Protein AF-A0A7C5QFU0-F1 (afdb_monomer)

pLDDT: mean 90.14, std 6.36, range [63.25, 96.69]

Sequence (48 aa):
MLEVLEGITDAVIILDHEGTVRYANRATKWLWERPREDLIGRPTWEVC

Secondary structure (DSSP, 8-state):
-HHHHHT-SS--EEE-TT-BEEEE-TTHHHHHSS-GGGTTTSBHHHH-

Mean predicted aligned error: 3.34 Å

Foldseek 3Di:
DVVVVLPDLAWDFDADPQQQTQDTHPNVCVVQVDDCVVRHRDHPVVSD

Nearest PDB structures (foldseek):
  1vb6-assembly1_A  TM=9.354E-01  e=8.663E-03  Escherichia coli K-12
  1mzu-assembly3_C  TM=8.591E-01  e=1.332E-02  Rhodospirillum centenum
  3olo-assembly1_A  TM=8.816E-01  e=1.538E-02  Nostoc sp. PCC 7120 = FACHB-418
  9ce0-assembly1_B  TM=8.487E-01  e=4.510E-02  Escherichia coli
  6t74-assembly1_A  TM=7.442E-01  e=4.510E-02  Phaeodactylum tricornutum

Radius of gyration: 10.02 Å; Cα contacts (8 Å, |Δi|>4): 74; chains: 1; bounding box: 25×14×26 Å

Structure (mmCIF, N/CA/C/O backbone):
data_AF-A0A7C5QFU0-F1
#
_entry.id   AF-A0A7C5QFU0-F1
#
loop_
_atom_site.group_PDB
_atom_site.id
_atom_site.type_symbol
_atom_site.label_atom_id
_atom_site.label_alt_id
_atom_site.label_comp_id
_atom_site.label_asym_id
_atom_site.label_entity_id
_atom_site.label_seq_id
_atom_site.pdbx_PDB_ins_code
_atom_site.Cartn_x
_atom_site.Cartn_y
_atom_site.Cartn_z
_atom_site.occupancy
_atom_site.B_iso_or_equiv
_atom_site.auth_seq_id
_atom_site.auth_comp_id
_atom_site.auth_asym_id
_atom_site.auth_atom_id
_atom_site.pdbx_PDB_model_num
ATOM 1 N N . MET A 1 1 ? -8.335 -4.158 -16.450 1.00 63.25 1 MET A N 1
ATOM 2 C CA . MET A 1 1 ? -8.603 -2.797 -15.919 1.00 63.25 1 MET A CA 1
ATOM 3 C C . MET A 1 1 ? -7.603 -2.407 -14.833 1.00 63.25 1 MET A C 1
ATOM 5 O O . MET A 1 1 ? -6.943 -1.398 -15.016 1.00 63.25 1 MET A O 1
A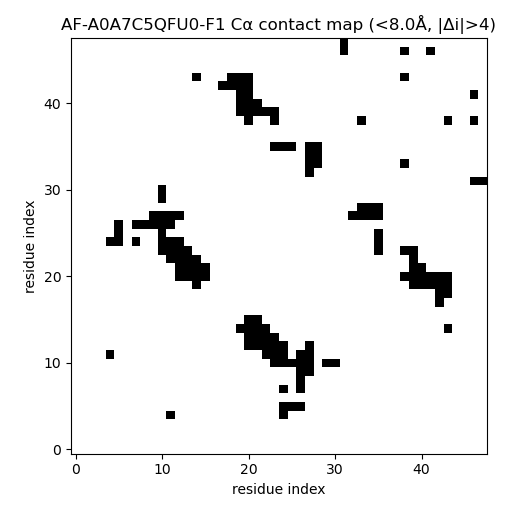TOM 9 N N . LEU A 1 2 ? -7.404 -3.208 -13.774 1.00 75.19 2 LEU A N 1
ATOM 10 C CA . LEU A 1 2 ? -6.355 -2.938 -12.767 1.00 75.19 2 LEU A CA 1
ATOM 11 C C . LEU A 1 2 ? -4.919 -3.024 -13.322 1.00 75.19 2 LEU A C 1
ATOM 13 O O . LEU A 1 2 ? -4.047 -2.308 -12.850 1.00 75.19 2 LEU A O 1
ATOM 17 N N . GLU A 1 3 ? -4.683 -3.817 -14.374 1.00 80.94 3 GLU A N 1
ATOM 18 C CA . GLU A 1 3 ? -3.369 -3.888 -15.042 1.00 80.94 3 GLU A CA 1
ATOM 19 C C . GLU A 1 3 ? -2.865 -2.539 -15.564 1.00 80.94 3 GLU A C 1
ATOM 21 O O . GLU A 1 3 ? -1.662 -2.303 -15.582 1.00 80.94 3 GLU A O 1
ATOM 26 N N . VAL A 1 4 ? -3.770 -1.633 -15.950 1.00 87.56 4 VAL A N 1
ATOM 27 C CA . VAL A 1 4 ? -3.376 -0.292 -16.401 1.00 87.56 4 VAL A CA 1
ATOM 28 C C . VAL A 1 4 ? -2.755 0.484 -15.243 1.00 87.56 4 VAL A C 1
ATOM 30 O O . VAL A 1 4 ? -1.718 1.113 -15.419 1.00 87.56 4 VAL A O 1
ATOM 33 N N . LEU A 1 5 ? -3.337 0.381 -14.045 1.00 90.00 5 LEU A N 1
ATOM 34 C CA . LEU A 1 5 ? -2.829 1.047 -12.844 1.00 90.00 5 LEU A CA 1
ATOM 35 C C . LEU A 1 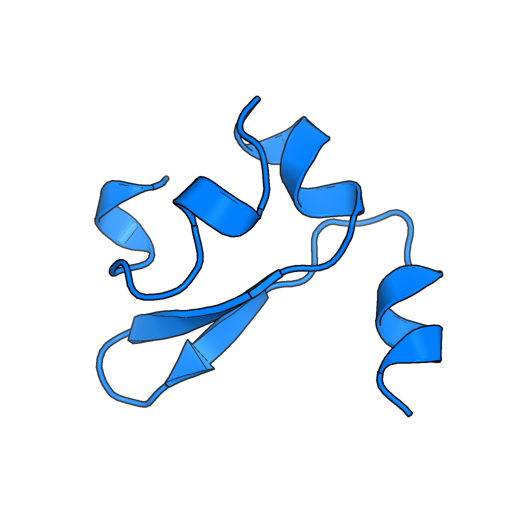5 ? -1.485 0.464 -12.384 1.00 90.00 5 LEU A C 1
ATOM 37 O O . LEU A 1 5 ? -0.664 1.181 -11.817 1.00 90.00 5 LEU A O 1
ATOM 41 N N . GLU A 1 6 ? -1.246 -0.822 -12.642 1.00 90.56 6 GLU A N 1
ATOM 42 C CA . GLU A 1 6 ? 0.045 -1.481 -12.401 1.00 90.56 6 GLU A CA 1
ATOM 43 C C . GLU A 1 6 ? 1.151 -1.031 -13.366 1.00 90.56 6 GLU A C 1
ATOM 45 O O . GLU A 1 6 ? 2.331 -1.168 -13.045 1.00 90.56 6 GLU A O 1
ATOM 50 N N . GLY A 1 7 ? 0.788 -0.509 -14.541 1.00 89.94 7 GLY A N 1
ATOM 51 C CA . GLY A 1 7 ? 1.726 0.047 -15.517 1.00 89.94 7 GLY A CA 1
ATOM 52 C C . GLY A 1 7 ? 2.105 1.509 -15.266 1.00 89.94 7 GLY A C 1
ATOM 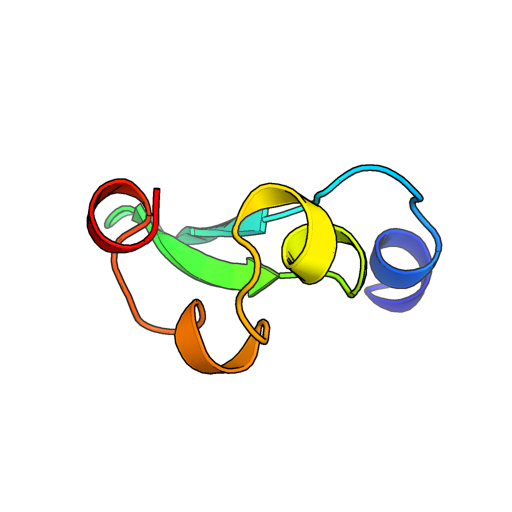53 O O . GLY A 1 7 ? 3.041 2.002 -15.892 1.00 89.94 7 GLY A O 1
ATOM 54 N N . ILE A 1 8 ? 1.400 2.203 -14.366 1.00 92.88 8 ILE A N 1
ATOM 55 C CA . ILE A 1 8 ? 1.696 3.596 -14.011 1.00 92.88 8 ILE A CA 1
ATOM 56 C C . ILE A 1 8 ? 2.958 3.636 -13.142 1.00 92.88 8 ILE A C 1
ATOM 58 O O . ILE A 1 8 ? 3.077 2.899 -12.162 1.00 92.88 8 ILE A O 1
ATOM 62 N N . THR A 1 9 ? 3.904 4.498 -13.519 1.00 90.44 9 THR A N 1
ATOM 63 C CA . THR A 1 9 ? 5.179 4.687 -12.809 1.00 90.44 9 THR A CA 1
ATOM 64 C C . THR A 1 9 ? 5.024 5.456 -11.506 1.00 90.44 9 THR A C 1
ATOM 66 O O . THR A 1 9 ? 5.791 5.226 -10.576 1.00 90.44 9 THR A O 1
ATOM 69 N N . ASP A 1 10 ? 4.033 6.341 -11.434 1.00 91.69 10 ASP A N 1
ATOM 70 C CA . ASP A 1 10 ? 3.667 7.043 -10.210 1.00 91.69 10 ASP A CA 1
ATOM 71 C C . ASP A 1 10 ? 2.863 6.145 -9.262 1.00 91.69 10 ASP A C 1
ATOM 73 O O . ASP A 1 10 ? 2.150 5.219 -9.671 1.00 91.69 10 ASP A O 1
ATOM 77 N N . ALA A 1 11 ? 2.974 6.431 -7.967 1.00 92.88 11 ALA A N 1
ATOM 78 C CA . ALA A 1 11 ? 2.222 5.734 -6.937 1.00 92.88 11 ALA A CA 1
ATOM 79 C C . ALA A 1 11 ? 0.715 5.989 -7.100 1.00 92.88 11 ALA A C 1
ATOM 81 O O . ALA A 1 11 ? 0.262 7.132 -7.142 1.00 92.88 11 ALA A O 1
ATOM 82 N N . VAL A 1 12 ? -0.065 4.908 -7.148 1.00 93.44 12 VAL A N 1
ATOM 83 C CA . VAL A 1 12 ? -1.530 4.960 -7.200 1.00 93.44 12 VAL A CA 1
ATOM 84 C C . VAL A 1 12 ? -2.097 4.192 -6.019 1.00 93.44 12 VAL A C 1
ATOM 86 O O . VAL A 1 12 ? -1.820 3.002 -5.854 1.00 93.44 12 VAL A O 1
ATOM 89 N N . ILE A 1 13 ? -2.940 4.872 -5.245 1.00 93.25 13 ILE A N 1
ATOM 90 C CA . ILE A 1 13 ? -3.707 4.308 -4.136 1.00 93.25 13 ILE A CA 1
ATOM 91 C C . ILE A 1 13 ? -5.196 4.568 -4.331 1.00 93.25 13 ILE A C 1
ATOM 93 O O . ILE A 1 13 ? -5.603 5.643 -4.768 1.00 93.25 13 ILE A O 1
ATOM 97 N N . ILE A 1 14 ? -6.010 3.572 -3.993 1.00 94.75 14 ILE A N 1
ATOM 98 C CA . ILE A 1 14 ? -7.467 3.698 -3.925 1.00 94.75 14 ILE A CA 1
ATOM 99 C C . ILE A 1 14 ? -7.871 3.511 -2.471 1.00 94.75 14 ILE A C 1
ATOM 101 O O . ILE A 1 14 ? -7.493 2.518 -1.842 1.00 94.75 14 ILE A O 1
ATOM 105 N N . LEU A 1 15 ? -8.652 4.457 -1.966 1.00 95.94 15 LEU A N 1
ATOM 106 C CA . LEU A 1 15 ? -9.170 4.463 -0.605 1.00 95.94 15 LEU A CA 1
ATOM 107 C C . LEU A 1 15 ? -10.674 4.173 -0.623 1.00 95.94 15 LEU A C 1
ATOM 109 O O . LEU A 1 15 ? -11.360 4.520 -1.587 1.00 95.94 15 LEU A O 1
ATOM 113 N N . ASP A 1 16 ? -11.190 3.550 0.434 1.00 96.69 16 ASP A N 1
ATOM 114 C CA . ASP A 1 16 ? -12.629 3.570 0.701 1.00 96.69 16 ASP A CA 1
ATOM 115 C C . ASP A 1 16 ? -13.060 4.859 1.422 1.00 96.69 16 ASP A C 1
ATOM 117 O O . ASP A 1 16 ? -12.264 5.766 1.665 1.00 96.69 16 ASP A O 1
ATOM 121 N N . HIS A 1 17 ? -14.351 4.946 1.747 1.00 96.62 17 HIS A N 1
ATOM 122 C CA . HIS A 1 17 ? -14.943 6.102 2.420 1.00 96.62 17 HIS A CA 1
ATOM 123 C C . HIS A 1 17 ? -14.376 6.387 3.820 1.00 96.62 17 HIS A C 1
ATOM 125 O O . HIS A 1 17 ? -14.478 7.518 4.287 1.00 96.62 17 HIS A O 1
ATOM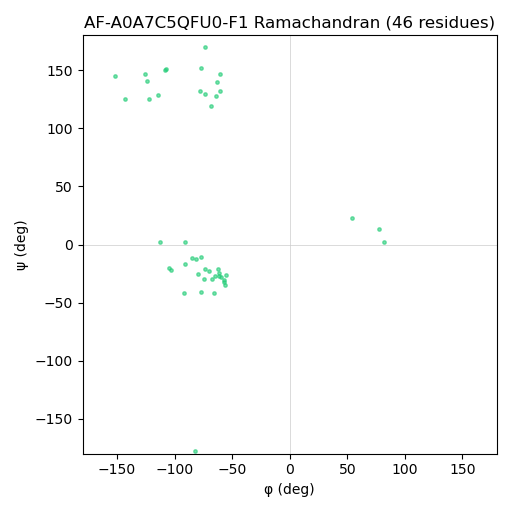 131 N N . GLU A 1 18 ? -13.766 5.395 4.472 1.00 96.56 18 GLU A N 1
ATOM 132 C CA . GLU A 1 18 ? -13.106 5.546 5.772 1.00 96.56 18 GLU A CA 1
ATOM 133 C C . GLU A 1 18 ? -11.621 5.903 5.607 1.00 96.56 18 GLU A C 1
ATOM 135 O O . GLU A 1 18 ? -10.902 6.031 6.591 1.00 96.56 18 GLU A O 1
ATOM 140 N N . GLY A 1 19 ? -11.138 6.071 4.371 1.00 95.31 19 GLY A N 1
ATOM 141 C CA . GLY A 1 19 ? -9.732 6.343 4.081 1.00 95.31 19 GLY A CA 1
ATOM 142 C C . GLY A 1 19 ? -8.837 5.107 4.174 1.00 95.31 19 GLY A C 1
ATOM 143 O O . GLY A 1 19 ? -7.610 5.243 4.181 1.00 95.31 19 GLY A O 1
ATOM 144 N N . THR A 1 20 ? -9.423 3.908 4.230 1.00 96.44 20 THR A N 1
ATOM 145 C CA . THR A 1 20 ? -8.683 2.645 4.268 1.00 96.44 20 THR A CA 1
ATOM 146 C C . THR A 1 20 ? -8.187 2.289 2.873 1.00 96.44 20 THR A C 1
ATOM 148 O O . THR A 1 20 ? -8.959 2.297 1.910 1.00 96.44 20 THR A O 1
ATOM 151 N N . VAL A 1 21 ? -6.908 1.929 2.743 1.00 95.50 21 VAL A N 1
ATOM 152 C CA . VAL A 1 21 ? -6.322 1.548 1.453 1.00 95.50 21 VAL A CA 1
ATOM 153 C C . VAL A 1 21 ? -6.917 0.219 0.978 1.00 95.50 21 VAL A C 1
ATOM 155 O O . VAL A 1 21 ? -6.773 -0.821 1.624 1.00 95.50 21 VAL A O 1
ATOM 158 N N . ARG A 1 22 ? -7.573 0.237 -0.186 1.00 95.50 22 ARG A N 1
ATOM 159 C CA . ARG A 1 22 ? -8.147 -0.947 -0.852 1.00 95.50 22 ARG A CA 1
ATOM 160 C C . ARG A 1 22 ? -7.311 -1.445 -2.019 1.00 95.50 22 ARG A C 1
ATOM 162 O O . ARG A 1 22 ? -7.411 -2.613 -2.384 1.00 95.50 22 ARG A O 1
ATOM 169 N N . TYR A 1 23 ? -6.481 -0.581 -2.590 1.00 94.25 23 TYR A N 1
ATOM 170 C CA . TYR A 1 23 ? -5.548 -0.941 -3.646 1.00 94.25 23 TYR A CA 1
ATOM 171 C C . TYR A 1 23 ? -4.330 -0.024 -3.612 1.00 94.25 23 TYR A C 1
ATOM 173 O O . TYR A 1 23 ? -4.453 1.170 -3.344 1.00 94.25 23 TYR A O 1
ATOM 181 N N . ALA A 1 24 ? -3.180 -0.604 -3.933 1.00 93.88 24 ALA A N 1
ATOM 182 C CA . ALA A 1 24 ? -1.904 0.064 -4.098 1.00 93.88 24 ALA A CA 1
ATOM 183 C C . ALA A 1 24 ? -1.160 -0.615 -5.261 1.00 93.88 24 ALA A C 1
ATOM 185 O O . ALA A 1 24 ? -1.004 -1.843 -5.265 1.00 93.88 24 ALA A O 1
ATOM 186 N N . ASN A 1 25 ? -0.744 0.163 -6.265 1.00 94.62 25 ASN A N 1
ATOM 187 C CA . ASN A 1 25 ? 0.038 -0.363 -7.389 1.00 94.62 25 ASN A CA 1
ATOM 188 C C . ASN A 1 25 ? 1.485 -0.678 -6.966 1.00 94.62 25 ASN A C 1
ATOM 190 O O . ASN A 1 25 ? 1.936 -0.286 -5.894 1.00 94.62 25 ASN A O 1
ATOM 194 N N . ARG A 1 26 ? 2.266 -1.355 -7.817 1.00 91.75 26 ARG A N 1
ATOM 195 C CA . ARG A 1 26 ? 3.687 -1.646 -7.524 1.00 91.75 26 ARG A CA 1
ATOM 196 C C . ARG A 1 26 ? 4.552 -0.417 -7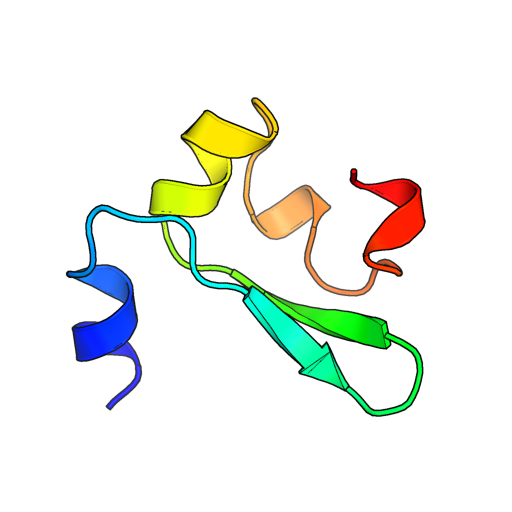.210 1.00 91.75 26 ARG A C 1
ATOM 198 O O . ARG A 1 26 ? 5.574 -0.551 -6.538 1.00 91.75 26 ARG A O 1
ATOM 205 N N . ALA A 1 27 ? 4.184 0.758 -7.722 1.00 92.44 27 ALA A N 1
ATOM 206 C CA . ALA A 1 27 ? 4.965 1.976 -7.559 1.00 92.44 27 ALA A CA 1
ATOM 207 C C . ALA A 1 27 ? 4.880 2.547 -6.134 1.00 92.44 27 ALA A C 1
ATOM 209 O O . ALA A 1 27 ? 5.797 3.250 -5.712 1.00 92.44 27 ALA A O 1
ATOM 210 N N . THR A 1 28 ? 3.851 2.193 -5.351 1.00 92.62 28 THR A N 1
ATOM 211 C CA . THR A 1 28 ? 3.707 2.662 -3.960 1.00 92.62 28 THR A CA 1
ATOM 212 C C . THR A 1 2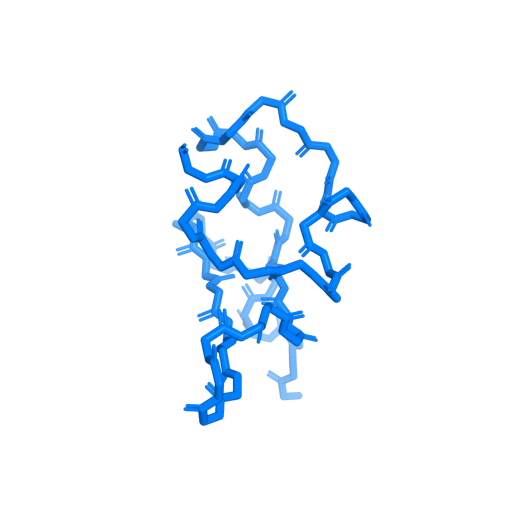8 ? 4.855 2.224 -3.055 1.00 92.62 28 THR A C 1
ATOM 214 O O . THR A 1 28 ? 5.158 2.915 -2.083 1.00 92.62 28 THR A O 1
ATOM 217 N N . LYS A 1 29 ? 5.544 1.124 -3.394 1.00 88.50 29 LYS A N 1
ATOM 218 C CA . LYS A 1 29 ? 6.728 0.659 -2.661 1.00 88.50 29 LYS A CA 1
ATOM 219 C C . LYS A 1 29 ? 7.819 1.722 -2.582 1.00 88.50 29 LYS A C 1
ATOM 221 O O . LYS A 1 29 ? 8.518 1.796 -1.580 1.00 88.50 29 LYS A O 1
ATOM 226 N N . TRP A 1 30 ? 7.974 2.530 -3.625 1.00 83.75 30 TRP A N 1
ATOM 227 C CA . TRP A 1 30 ? 9.014 3.556 -3.681 1.00 83.75 30 TRP A CA 1
ATOM 228 C C . TRP A 1 30 ? 8.646 4.813 -2.898 1.00 83.75 30 TRP A C 1
ATOM 230 O O . TRP A 1 30 ? 9.538 5.515 -2.444 1.00 83.75 30 TRP A O 1
ATOM 240 N N . LEU A 1 31 ? 7.349 5.082 -2.725 1.00 84.81 31 LEU A N 1
ATOM 241 C CA . LEU A 1 31 ? 6.874 6.251 -1.989 1.00 84.81 31 LEU A CA 1
ATOM 242 C C . LE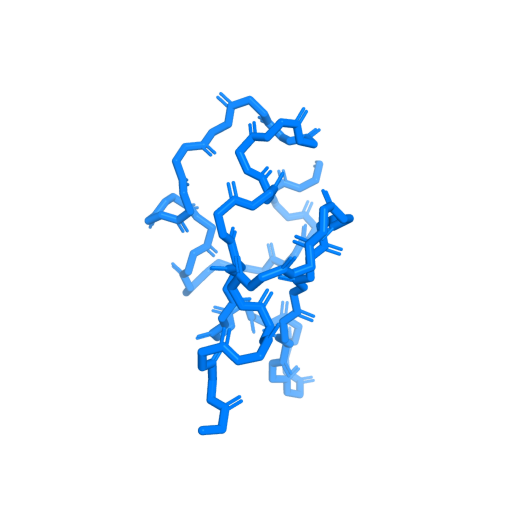U A 1 31 ? 6.986 6.059 -0.470 1.00 84.81 31 LEU A C 1
ATOM 244 O O . LEU A 1 31 ? 7.379 6.987 0.227 1.00 84.81 31 LEU A O 1
ATOM 248 N N . TRP A 1 32 ? 6.663 4.861 0.029 1.00 84.38 32 TRP A N 1
ATOM 249 C CA . TRP A 1 32 ? 6.632 4.564 1.471 1.00 84.38 32 TRP A CA 1
ATOM 250 C C . TRP A 1 32 ? 7.704 3.587 1.952 1.00 84.38 32 TRP A C 1
ATOM 252 O O . TRP A 1 32 ? 7.703 3.218 3.124 1.00 84.38 32 TRP A O 1
ATOM 262 N N . GLU A 1 33 ? 8.587 3.130 1.061 1.00 87.56 33 GLU A N 1
ATOM 263 C CA . GLU A 1 33 ? 9.621 2.115 1.334 1.00 87.56 33 GLU A CA 1
ATOM 264 C C . GLU A 1 33 ? 9.072 0.807 1.935 1.00 87.56 33 GLU A C 1
ATOM 266 O O . GLU A 1 33 ? 9.785 0.033 2.573 1.00 87.56 33 GLU A 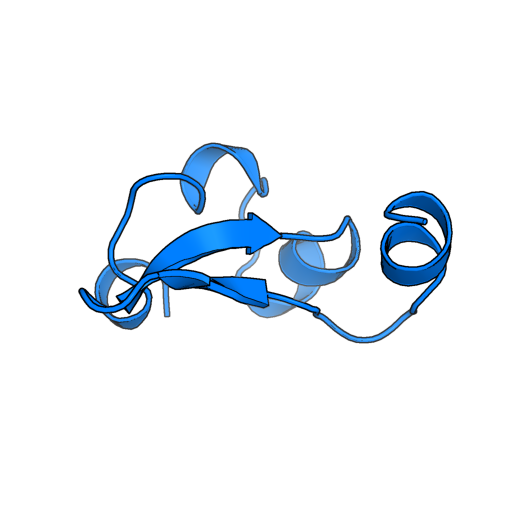O 1
ATOM 271 N N . ARG A 1 34 ? 7.785 0.532 1.707 1.00 85.75 34 ARG A N 1
ATOM 272 C CA . ARG A 1 34 ? 7.055 -0.604 2.276 1.00 85.75 34 ARG A CA 1
ATOM 273 C C . ARG A 1 34 ? 6.392 -1.432 1.185 1.00 85.75 34 ARG A C 1
ATOM 275 O O . ARG A 1 34 ? 5.971 -0.879 0.168 1.00 85.75 34 ARG A O 1
ATOM 282 N N . PRO A 1 35 ? 6.283 -2.757 1.357 1.00 89.06 35 PRO A N 1
ATOM 283 C CA . PRO A 1 35 ? 5.482 -3.573 0.459 1.00 89.06 35 PRO A CA 1
ATOM 284 C C . PRO A 1 35 ? 4.018 -3.113 0.507 1.00 89.06 35 PRO A C 1
ATOM 286 O O . PRO A 1 35 ? 3.522 -2.659 1.537 1.00 89.06 35 PRO A O 1
ATOM 289 N N . ARG A 1 36 ? 3.308 -3.211 -0.621 1.00 88.06 36 ARG A N 1
ATOM 290 C CA . ARG A 1 36 ? 1.907 -2.765 -0.708 1.00 88.06 36 ARG A CA 1
ATOM 291 C C . ARG A 1 36 ? 0.997 -3.539 0.242 1.00 88.06 36 ARG A C 1
ATOM 293 O O . ARG A 1 36 ? -0.018 -3.014 0.678 1.00 88.06 36 ARG A O 1
ATOM 300 N N . GLU A 1 37 ? 1.378 -4.769 0.564 1.00 91.38 37 GLU A N 1
ATOM 301 C CA . GLU A 1 37 ? 0.701 -5.656 1.500 1.00 91.38 37 GLU A CA 1
ATOM 302 C C . GLU A 1 37 ? 0.618 -5.041 2.907 1.00 91.38 37 GLU A C 1
ATOM 304 O O . GLU A 1 37 ? -0.364 -5.276 3.604 1.00 91.38 37 GLU A O 1
ATOM 309 N N . ASP A 1 38 ? 1.569 -4.176 3.276 1.00 91.00 38 ASP A N 1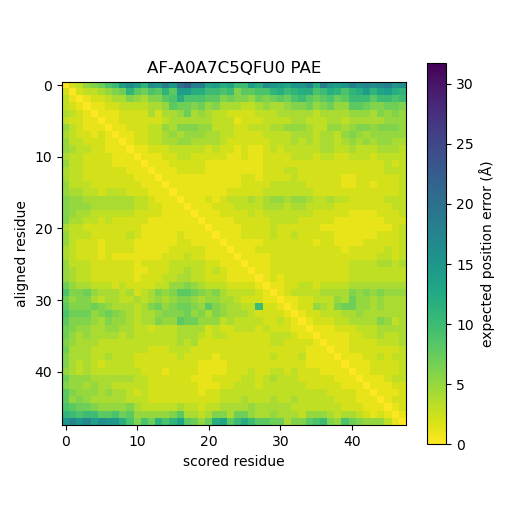
ATOM 310 C CA . ASP A 1 38 ? 1.561 -3.442 4.548 1.00 91.00 38 ASP A CA 1
ATOM 311 C C . ASP A 1 38 ? 0.663 -2.193 4.510 1.00 91.00 38 ASP A C 1
ATOM 313 O O . ASP A 1 38 ? 0.401 -1.582 5.549 1.00 91.00 38 ASP A O 1
ATOM 317 N N . LEU A 1 39 ? 0.221 -1.786 3.315 1.00 91.56 39 LEU A N 1
ATOM 318 C CA . LEU A 1 39 ? -0.664 -0.641 3.101 1.00 91.56 39 LEU A CA 1
ATOM 319 C C . LEU A 1 39 ? -2.134 -1.074 3.104 1.00 91.56 39 LEU A C 1
ATOM 321 O O . LEU A 1 39 ? -2.979 -0.385 3.673 1.00 91.56 39 LEU A O 1
ATOM 325 N N . ILE A 1 40 ? -2.446 -2.206 2.462 1.00 94.50 40 ILE A N 1
ATOM 326 C CA . ILE A 1 40 ? -3.824 -2.678 2.285 1.00 94.50 40 ILE A CA 1
ATOM 327 C C . ILE A 1 40 ? -4.502 -2.918 3.639 1.00 94.50 40 ILE A C 1
ATOM 329 O O . ILE A 1 40 ? -3.975 -3.599 4.512 1.00 94.50 40 ILE A O 1
ATOM 333 N N . GLY A 1 41 ? -5.718 -2.393 3.789 1.00 95.25 41 GLY A N 1
ATOM 334 C CA . GLY A 1 41 ? -6.522 -2.561 4.999 1.00 95.25 41 GLY A CA 1
ATOM 335 C C . GLY A 1 41 ? -6.162 -1.605 6.135 1.00 95.25 41 GLY A C 1
ATOM 336 O O . GLY A 1 41 ? -6.788 -1.679 7.188 1.00 95.25 41 GLY A O 1
ATOM 337 N N . ARG A 1 42 ? -5.207 -0.690 5.928 1.00 94.12 42 ARG A N 1
ATOM 338 C CA . ARG A 1 42 ? -4.853 0.347 6.902 1.00 94.12 42 ARG A CA 1
ATOM 339 C C . ARG A 1 42 ? -5.344 1.723 6.452 1.00 94.12 42 ARG A C 1
ATOM 341 O O . ARG A 1 42 ? -5.436 1.963 5.244 1.00 94.12 42 ARG A O 1
ATOM 348 N N . PRO A 1 43 ? -5.642 2.643 7.381 1.00 94.50 43 PRO A N 1
ATOM 349 C CA . PRO A 1 43 ? -5.914 4.026 7.026 1.00 94.50 43 PRO A CA 1
ATOM 350 C C . PRO A 1 43 ? -4.692 4.697 6.401 1.00 94.50 43 PRO A C 1
ATOM 352 O O . PRO A 1 43 ? -3.567 4.518 6.874 1.00 94.50 43 PRO A O 1
ATOM 355 N N . THR A 1 44 ? -4.902 5.511 5.364 1.00 90.94 44 THR A N 1
ATOM 356 C CA . THR A 1 44 ? -3.794 6.145 4.629 1.00 90.94 44 THR A CA 1
ATOM 357 C C . THR A 1 44 ? -2.877 6.993 5.519 1.00 90.94 44 THR A C 1
ATOM 359 O O . THR A 1 44 ? -1.682 7.050 5.270 1.00 90.94 44 THR A O 1
ATOM 362 N N . TRP A 1 45 ? -3.395 7.622 6.575 1.00 90.62 45 TRP A N 1
ATOM 363 C CA . TRP A 1 45 ? -2.605 8.465 7.483 1.00 90.62 45 TRP A CA 1
ATOM 364 C C . TRP A 1 45 ? -1.747 7.679 8.482 1.00 90.62 45 TRP A C 1
ATOM 366 O O . TRP A 1 45 ? -0.923 8.276 9.162 1.00 90.62 45 TRP A O 1
ATOM 376 N N . GLU A 1 46 ? -1.935 6.365 8.609 1.00 88.31 46 GLU A N 1
ATOM 377 C CA . GLU A 1 46 ? -1.059 5.519 9.433 1.00 88.31 46 GLU A CA 1
ATOM 378 C C . GLU A 1 46 ? 0.122 4.934 8.654 1.00 88.31 46 GLU A C 1
ATOM 380 O O . GLU A 1 46 ? 1.057 4.376 9.241 1.00 88.31 46 GLU A O 1
ATOM 385 N N . VAL A 1 47 ? 0.014 4.957 7.328 1.00 82.00 47 VAL A N 1
ATOM 386 C CA . VAL A 1 47 ? 1.012 4.404 6.414 1.00 82.00 47 VAL A CA 1
ATOM 387 C C . VAL A 1 47 ? 1.841 5.493 5.738 1.00 82.00 47 VAL A C 1
ATOM 389 O O . VAL A 1 47 ? 2.948 5.181 5.301 1.00 82.00 47 VAL A O 1
ATOM 392 N N . CYS A 1 48 ? 1.330 6.733 5.701 1.00 75.81 48 CYS A N 1
ATOM 393 C CA . CYS A 1 48 ? 2.050 7.940 5.296 1.00 75.81 48 CYS A CA 1
ATOM 394 C C . CYS A 1 48 ? 3.045 8.459 6.327 1.00 75.81 48 CYS A C 1
ATOM 396 O O . CYS A 1 48 ? 2.743 8.397 7.537 1.00 75.81 48 CYS A O 1
#

Solvent-accessible surface area (backbone atoms only — not comparable to full-atom values): 2872 Å² total; per-residue (Å²): 117,70,65,60,54,55,69,38,79,61,63,46,74,42,61,50,97,83,40,28,23,75,43,58,26,76,33,34,29,74,78,61,76,39,64,49,76,78,41,51,78,33,46,52,79,80,66,100